Protein AF-A0A381J6Z1-F1 (afdb_monomer)

Mean predicted aligned error: 5.55 Å

Structure (mmCIF, N/CA/C/O backbone):
data_AF-A0A381J6Z1-F1
#
_entry.id   AF-A0A381J6Z1-F1
#
loop_
_atom_site.group_PDB
_atom_site.id
_atom_site.type_symbol
_atom_site.label_atom_id
_atom_site.label_alt_id
_atom_site.label_comp_id
_atom_site.label_asym_id
_atom_site.label_entity_id
_atom_site.label_seq_id
_atom_site.pdbx_PDB_ins_code
_atom_site.Cartn_x
_atom_site.Cartn_y
_atom_site.Cartn_z
_atom_site.occupancy
_atom_site.B_iso_or_equiv
_atom_site.auth_seq_id
_atom_site.auth_comp_id
_atom_site.auth_asym_id
_atom_site.auth_atom_id
_atom_site.pdbx_PDB_model_num
ATOM 1 N N . MET A 1 1 ? 12.847 2.991 7.525 1.00 70.88 1 MET A N 1
ATOM 2 C CA . MET A 1 1 ? 12.095 4.257 7.685 1.00 70.88 1 MET A CA 1
ATOM 3 C C . MET A 1 1 ? 10.731 4.221 6.993 1.00 70.88 1 MET A C 1
ATOM 5 O O . MET A 1 1 ? 9.748 4.520 7.653 1.00 70.88 1 MET A O 1
ATOM 9 N N . HIS A 1 2 ? 10.644 3.785 5.727 1.00 84.38 2 HIS A N 1
ATOM 10 C CA . HIS A 1 2 ? 9.387 3.714 4.954 1.00 84.38 2 HIS A CA 1
ATOM 11 C C . HIS A 1 2 ? 8.187 3.116 5.718 1.00 84.38 2 HIS A C 1
ATOM 13 O O . HIS A 1 2 ? 7.142 3.746 5.806 1.00 84.38 2 HIS A O 1
ATOM 19 N N . MET A 1 3 ? 8.357 1.946 6.343 1.00 88.94 3 MET A N 1
ATOM 20 C CA . MET A 1 3 ? 7.270 1.235 7.038 1.00 88.94 3 MET A CA 1
ATOM 21 C C . MET A 1 3 ? 6.666 2.021 8.212 1.00 88.94 3 MET A C 1
ATOM 23 O O . MET A 1 3 ? 5.463 1.941 8.444 1.00 88.94 3 MET A O 1
ATOM 27 N N . ILE A 1 4 ? 7.485 2.794 8.934 1.00 91.75 4 ILE A N 1
ATOM 28 C CA . ILE A 1 4 ? 7.026 3.611 10.068 1.00 91.75 4 ILE A CA 1
ATOM 29 C C . ILE A 1 4 ? 6.151 4.748 9.549 1.00 91.75 4 ILE A C 1
ATOM 31 O O . ILE A 1 4 ? 5.033 4.926 10.020 1.00 91.75 4 ILE A O 1
ATOM 35 N N . LEU A 1 5 ? 6.642 5.475 8.541 1.00 92.50 5 LEU A N 1
ATOM 36 C CA . LEU A 1 5 ? 5.914 6.595 7.953 1.00 92.50 5 LEU A CA 1
ATOM 37 C C . LEU A 1 5 ? 4.616 6.130 7.286 1.00 92.50 5 LEU A C 1
ATOM 39 O O . LEU A 1 5 ? 3.586 6.766 7.461 1.00 92.50 5 LEU A O 1
ATOM 43 N N . PHE A 1 6 ? 4.647 4.997 6.581 1.00 91.38 6 PHE A N 1
ATOM 44 C CA . PHE A 1 6 ? 3.456 4.404 5.977 1.00 91.38 6 PHE A CA 1
ATOM 45 C C . PHE A 1 6 ? 2.407 4.006 7.027 1.00 91.38 6 PHE A C 1
ATOM 47 O O . PHE A 1 6 ? 1.216 4.247 6.833 1.00 91.38 6 PHE A O 1
ATOM 54 N N . SER A 1 7 ? 2.844 3.434 8.155 1.00 90.94 7 SER A N 1
ATOM 55 C CA . SER A 1 7 ? 1.944 3.076 9.259 1.00 90.94 7 SER A CA 1
ATOM 56 C C . SER A 1 7 ? 1.311 4.323 9.873 1.00 90.94 7 SER A C 1
ATOM 58 O O . SER A 1 7 ? 0.091 4.419 9.926 1.00 90.94 7 SER A O 1
ATOM 60 N N . ALA A 1 8 ? 2.125 5.325 10.219 1.00 91.44 8 ALA A N 1
ATOM 61 C CA . ALA A 1 8 ? 1.634 6.591 10.758 1.00 91.44 8 ALA A CA 1
ATOM 62 C C . ALA A 1 8 ? 0.692 7.318 9.783 1.00 91.44 8 ALA A C 1
ATOM 64 O O . ALA A 1 8 ? -0.307 7.893 10.200 1.00 91.44 8 ALA A O 1
ATOM 65 N N . TYR A 1 9 ? 0.982 7.268 8.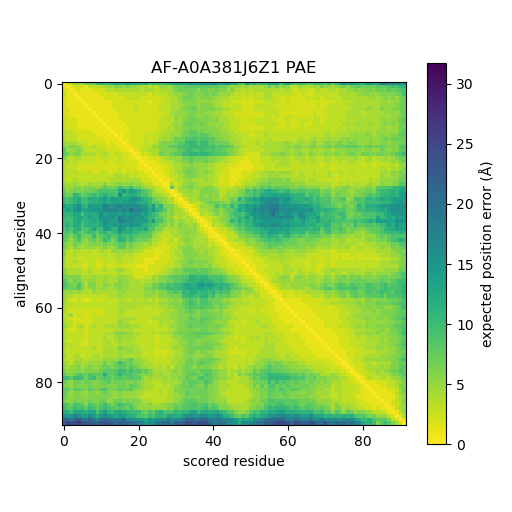480 1.00 92.06 9 TYR A N 1
ATOM 66 C CA . TYR A 1 9 ? 0.116 7.830 7.447 1.00 92.06 9 TYR A CA 1
ATOM 67 C C . TYR A 1 9 ? -1.229 7.100 7.360 1.00 92.06 9 TYR A C 1
ATOM 69 O O . TYR A 1 9 ? -2.265 7.748 7.252 1.00 92.06 9 TYR A O 1
ATOM 77 N N . SER A 1 10 ? -1.229 5.769 7.457 1.00 91.00 10 SER A N 1
ATOM 78 C CA . SER A 1 10 ? -2.462 4.971 7.460 1.00 91.00 10 SER A CA 1
ATOM 79 C C . SER A 1 10 ? -3.345 5.316 8.664 1.00 91.00 10 SER A C 1
ATOM 81 O O . SER A 1 10 ? -4.535 5.561 8.489 1.00 91.00 10 SER A O 1
ATOM 83 N N . ASP A 1 11 ? -2.762 5.417 9.862 1.00 90.38 11 ASP A N 1
ATOM 84 C CA . ASP A 1 11 ? -3.491 5.806 11.079 1.00 90.38 11 ASP A CA 1
ATOM 85 C C . ASP A 1 11 ? -4.040 7.232 10.982 1.00 90.38 11 ASP A C 1
ATOM 87 O O . ASP A 1 11 ? -5.182 7.506 11.353 1.00 90.38 11 ASP A O 1
ATOM 91 N N . LEU A 1 12 ? -3.241 8.145 10.426 1.00 91.62 12 LEU A N 1
ATOM 92 C CA . LEU A 1 12 ? -3.655 9.519 10.184 1.00 91.62 12 LEU A CA 1
ATOM 93 C C . LEU A 1 12 ? -4.884 9.571 9.265 1.00 91.62 12 LEU A C 1
ATOM 95 O O . LEU A 1 12 ? -5.842 10.281 9.562 1.00 91.62 12 LEU A O 1
ATOM 99 N N . LEU A 1 13 ? -4.889 8.797 8.175 1.00 92.56 13 LEU A N 1
ATOM 100 C CA . LEU A 1 13 ? -6.023 8.729 7.253 1.00 92.56 13 LEU A CA 1
ATOM 101 C C . LEU A 1 13 ? -7.292 8.201 7.927 1.00 92.56 13 LEU A C 1
ATOM 103 O O . LEU A 1 13 ? -8.364 8.754 7.680 1.00 92.56 13 LEU A O 1
ATOM 107 N N . VAL A 1 14 ? -7.190 7.196 8.802 1.00 90.31 14 VAL A N 1
ATOM 108 C CA . VAL A 1 14 ? -8.344 6.721 9.587 1.00 90.31 14 VAL A CA 1
ATOM 109 C C . VAL A 1 14 ? -8.899 7.842 10.455 1.00 90.31 14 VAL A C 1
ATOM 111 O O . VAL A 1 14 ? -10.105 8.060 10.458 1.00 90.31 14 VAL A O 1
ATOM 114 N N . MET A 1 15 ? -8.041 8.614 11.129 1.00 89.19 15 MET A N 1
ATOM 115 C CA . MET A 1 15 ? -8.501 9.736 11.956 1.00 89.19 15 MET A CA 1
ATOM 116 C C . MET A 1 15 ? -9.208 10.833 11.148 1.00 89.19 15 MET A C 1
ATOM 118 O O . MET A 1 15 ? -10.146 11.447 11.650 1.00 89.19 15 MET A O 1
ATOM 122 N N . TYR A 1 16 ? -8.793 11.079 9.903 1.00 92.69 16 TYR A N 1
ATOM 123 C CA . TYR A 1 16 ? -9.430 12.086 9.045 1.00 92.69 16 TYR A CA 1
ATOM 124 C C . TYR A 1 16 ? -10.713 11.606 8.365 1.00 92.69 16 TYR A C 1
ATOM 126 O O . TYR A 1 16 ? -11.610 12.408 8.117 1.00 92.69 16 TYR A O 1
ATOM 134 N N . THR A 1 17 ? -10.788 10.323 8.016 1.00 91.62 17 THR A N 1
ATOM 135 C CA . THR A 1 17 ? -11.897 9.763 7.224 1.00 91.62 17 THR A CA 1
ATOM 136 C C . THR A 1 17 ? -12.938 9.054 8.082 1.00 91.62 17 THR A C 1
ATOM 138 O O . THR A 1 17 ? -14.070 8.874 7.640 1.00 91.62 17 THR A O 1
ATOM 141 N N . ASN A 1 18 ? -12.559 8.655 9.299 1.00 88.62 18 ASN A N 1
ATOM 142 C CA . ASN A 1 18 ? -13.309 7.758 10.170 1.00 88.62 18 ASN A CA 1
ATOM 143 C C . ASN A 1 18 ? -13.689 6.430 9.478 1.00 88.62 18 ASN A C 1
ATOM 145 O O . ASN A 1 18 ? -14.722 5.838 9.791 1.00 88.62 18 ASN A O 1
ATOM 149 N N . GLN A 1 19 ? -12.873 5.992 8.510 1.00 88.75 19 GLN A N 1
ATOM 150 C CA . GLN A 1 19 ? -13.017 4.726 7.794 1.00 88.75 19 GLN A CA 1
ATOM 151 C C . GLN A 1 19 ? -12.019 3.704 8.332 1.00 88.75 19 GLN A C 1
ATOM 153 O O . GLN A 1 19 ? -10.840 4.003 8.501 1.00 88.75 19 GLN A O 1
ATOM 158 N N . ASP A 1 20 ? -12.497 2.490 8.568 1.00 87.31 20 ASP A N 1
ATOM 159 C CA . ASP A 1 20 ? -11.720 1.334 9.017 1.00 87.31 20 ASP A CA 1
ATOM 160 C C . ASP A 1 20 ? -11.219 0.460 7.856 1.00 87.31 20 ASP A C 1
ATOM 162 O O . ASP A 1 20 ? -10.517 -0.520 8.085 1.00 87.31 20 ASP A O 1
ATOM 166 N N . ASP A 1 21 ? -11.536 0.828 6.614 1.00 90.94 21 ASP A N 1
ATOM 167 C CA . ASP A 1 21 ? -11.099 0.169 5.386 1.00 90.94 21 ASP A CA 1
ATOM 168 C C . ASP A 1 21 ? -10.490 1.199 4.431 1.00 90.94 21 ASP A C 1
ATOM 170 O O . ASP A 1 21 ? -11.184 2.057 3.882 1.00 90.94 21 ASP A O 1
ATOM 174 N N . LEU A 1 22 ? -9.171 1.126 4.253 1.00 91.69 22 LEU A N 1
ATOM 175 C CA . LEU A 1 22 ? -8.403 2.074 3.453 1.00 91.69 22 LEU A CA 1
ATOM 176 C C . LEU A 1 22 ? -7.686 1.369 2.308 1.00 91.69 22 LEU A C 1
ATOM 178 O O . LEU A 1 22 ? -7.009 0.361 2.506 1.00 91.69 22 LEU A O 1
ATOM 182 N N . ILE A 1 23 ? -7.748 1.958 1.114 1.00 92.00 23 ILE A N 1
ATOM 183 C CA . ILE A 1 23 ? -6.942 1.545 -0.038 1.00 92.00 23 ILE A CA 1
ATOM 184 C C . ILE A 1 23 ? -5.918 2.644 -0.319 1.00 92.00 23 ILE A C 1
ATOM 186 O O . ILE A 1 23 ? -6.281 3.759 -0.687 1.00 92.00 23 ILE A O 1
ATOM 190 N N . ILE A 1 24 ? -4.634 2.327 -0.153 1.00 92.25 24 ILE A N 1
ATOM 191 C CA . ILE A 1 24 ? -3.524 3.267 -0.355 1.00 92.25 24 ILE A CA 1
ATOM 192 C C . ILE A 1 24 ? -2.700 2.806 -1.559 1.00 92.25 24 ILE A C 1
ATOM 194 O O . ILE A 1 24 ? -2.326 1.640 -1.649 1.00 92.25 24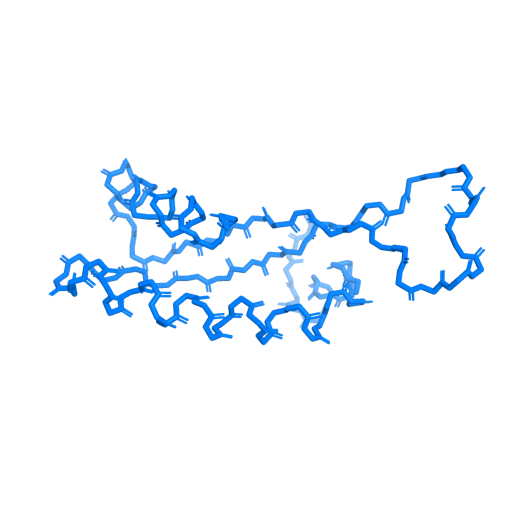 ILE A O 1
ATOM 198 N N . GLY A 1 25 ? -2.411 3.704 -2.500 1.00 91.50 25 GLY A N 1
ATOM 199 C CA . GLY A 1 25 ? -1.520 3.409 -3.625 1.00 91.50 25 GLY A CA 1
ATOM 200 C C . GLY A 1 25 ? -0.052 3.549 -3.224 1.00 91.50 25 GLY A C 1
ATOM 201 O O . GLY A 1 25 ? 0.348 4.604 -2.735 1.00 91.50 25 GLY A O 1
ATOM 202 N N . ILE A 1 26 ? 0.757 2.514 -3.455 1.00 90.06 26 ILE A N 1
ATOM 203 C CA . ILE A 1 26 ? 2.210 2.548 -3.240 1.00 90.06 26 ILE A CA 1
ATOM 204 C C . ILE A 1 26 ? 2.914 2.523 -4.604 1.00 90.06 26 ILE A C 1
ATOM 206 O O . ILE A 1 26 ? 2.719 1.567 -5.360 1.00 90.06 26 ILE A O 1
ATOM 210 N N . PRO A 1 27 ? 3.742 3.532 -4.935 1.00 89.12 27 PRO A N 1
ATOM 211 C CA . PRO A 1 27 ? 4.561 3.496 -6.138 1.00 89.12 27 PRO A CA 1
ATOM 212 C C . PRO A 1 27 ? 5.722 2.504 -5.969 1.00 89.12 27 PRO A C 1
ATOM 214 O O . PRO A 1 27 ? 6.464 2.556 -4.987 1.00 89.12 27 PRO A O 1
ATOM 217 N N . VAL A 1 28 ? 5.903 1.623 -6.950 1.00 86.69 28 VAL A N 1
ATOM 218 C CA . VAL A 1 28 ? 7.038 0.703 -7.078 1.00 86.69 28 VAL A CA 1
ATOM 219 C C . VAL A 1 28 ? 7.822 1.028 -8.350 1.00 86.69 28 VAL A C 1
ATOM 221 O O . VAL A 1 28 ? 7.253 1.409 -9.369 1.00 86.69 28 VAL A O 1
ATOM 224 N N . VAL A 1 29 ? 9.151 0.921 -8.282 1.00 84.44 29 VAL A N 1
ATOM 225 C CA . VAL A 1 29 ? 10.072 1.440 -9.314 1.00 84.44 29 VAL A CA 1
ATOM 226 C C . VAL A 1 29 ? 9.971 0.676 -10.643 1.00 84.44 29 VAL A C 1
ATOM 228 O O . VAL A 1 29 ? 10.279 1.242 -11.688 1.00 84.44 29 VAL A O 1
ATOM 231 N N . GLY A 1 30 ? 9.546 -0.592 -10.614 1.00 78.69 30 GLY A N 1
ATOM 232 C CA . GLY A 1 30 ? 9.379 -1.426 -11.811 1.00 78.69 30 GLY A CA 1
ATOM 233 C C . GLY A 1 30 ? 10.683 -1.766 -12.547 1.00 78.69 30 GLY A C 1
ATOM 234 O O . GLY A 1 30 ? 10.641 -2.212 -13.689 1.00 78.69 30 GLY A O 1
ATOM 235 N N . ARG A 1 31 ? 11.846 -1.573 -11.904 1.00 79.75 31 ARG A N 1
ATOM 236 C CA . ARG A 1 31 ? 13.190 -1.873 -12.443 1.00 79.75 31 ARG A CA 1
ATOM 237 C C . ARG A 1 31 ? 13.845 -3.075 -11.754 1.00 79.75 31 ARG A C 1
ATOM 239 O O . ARG A 1 31 ? 15.026 -3.047 -11.443 1.00 79.75 31 ARG A O 1
ATOM 246 N N . ASN A 1 32 ? 13.077 -4.127 -11.478 1.00 74.56 32 ASN A N 1
ATOM 247 C CA . ASN A 1 32 ? 13.605 -5.319 -10.793 1.00 74.56 32 ASN A CA 1
ATOM 248 C C . ASN A 1 32 ? 14.426 -6.241 -11.709 1.00 74.56 32 ASN A C 1
ATOM 250 O O . ASN A 1 32 ? 15.102 -7.148 -11.230 1.00 74.56 32 ASN A O 1
ATOM 254 N N . HIS A 1 33 ? 14.378 -6.007 -13.022 1.00 76.50 33 HIS A N 1
ATOM 255 C CA . HIS A 1 33 ? 15.176 -6.723 -14.011 1.00 76.50 33 HIS A CA 1
ATOM 256 C C . HIS A 1 33 ? 16.350 -5.850 -14.450 1.00 76.50 33 HIS A C 1
ATOM 258 O O . HIS A 1 33 ? 16.147 -4.688 -14.799 1.00 76.50 33 HIS A O 1
ATOM 264 N N . LYS A 1 34 ? 17.555 -6.433 -14.488 1.00 72.75 34 LYS A N 1
ATOM 265 C CA . LYS A 1 34 ? 18.799 -5.736 -14.863 1.00 72.75 34 LYS A CA 1
ATOM 266 C C . LYS A 1 34 ? 18.711 -5.039 -16.221 1.00 72.75 34 LYS A C 1
ATOM 268 O O . LYS A 1 34 ? 19.250 -3.955 -16.391 1.00 72.75 34 LYS A O 1
ATOM 273 N N . ASP A 1 35 ? 17.966 -5.622 -17.155 1.00 77.81 35 ASP A N 1
ATOM 274 C CA . ASP A 1 35 ? 17.786 -5.076 -18.504 1.00 77.81 35 ASP A CA 1
ATOM 275 C C . ASP A 1 35 ? 17.002 -3.747 -18.520 1.00 77.81 35 ASP A C 1
ATOM 277 O O . ASP A 1 35 ? 17.034 -3.022 -19.510 1.00 77.81 35 ASP A O 1
ATOM 281 N N . LEU A 1 36 ? 16.291 -3.420 -17.433 1.00 78.31 36 LEU A N 1
ATOM 282 C CA . LEU A 1 36 ? 15.449 -2.226 -17.303 1.00 78.31 36 LEU A CA 1
ATOM 283 C C . LEU A 1 36 ? 16.121 -1.092 -16.515 1.00 78.31 36 LEU A C 1
ATOM 285 O O . LEU A 1 36 ? 15.544 -0.007 -16.417 1.00 78.31 36 LEU A O 1
ATOM 289 N N . GLU A 1 37 ? 17.302 -1.318 -15.930 1.00 76.25 37 GLU A N 1
ATOM 290 C CA . GLU A 1 37 ? 17.960 -0.340 -15.050 1.00 76.25 37 GLU A CA 1
ATOM 291 C C . GLU A 1 37 ? 18.292 0.966 -15.789 1.00 76.25 37 GLU A C 1
ATOM 293 O O . GLU A 1 37 ? 17.991 2.049 -15.276 1.00 76.25 37 GLU A O 1
ATOM 298 N N . ASP A 1 38 ? 18.793 0.851 -17.023 1.00 81.88 38 ASP A N 1
ATOM 299 C CA . ASP A 1 38 ? 19.288 1.968 -17.840 1.00 81.88 38 ASP A CA 1
ATOM 300 C C . ASP A 1 38 ? 18.281 2.471 -18.892 1.00 81.88 38 ASP A C 1
ATOM 302 O O . ASP A 1 38 ? 18.587 3.356 -19.696 1.00 81.88 38 ASP A O 1
ATOM 306 N N . ILE A 1 39 ? 17.051 1.943 -18.897 1.00 85.19 39 ILE A N 1
ATOM 307 C CA . ILE A 1 39 ? 16.020 2.369 -19.849 1.00 85.19 39 ILE A CA 1
ATOM 308 C C . ILE A 1 39 ? 15.378 3.684 -19.391 1.00 85.19 39 ILE A C 1
ATOM 310 O O . ILE A 1 39 ? 14.827 3.804 -18.292 1.00 85.19 39 ILE A O 1
ATOM 314 N N . ILE A 1 40 ? 15.383 4.677 -20.282 1.00 83.81 40 ILE A N 1
ATOM 315 C CA . ILE A 1 40 ? 14.646 5.931 -20.101 1.00 83.81 40 ILE A CA 1
ATOM 316 C C . ILE A 1 40 ? 13.174 5.690 -20.467 1.00 83.81 40 ILE A C 1
ATOM 318 O O . ILE A 1 40 ? 12.840 5.492 -21.633 1.00 83.81 40 ILE A O 1
ATOM 322 N N . GLY A 1 41 ? 12.285 5.714 -19.471 1.00 83.69 41 GLY A N 1
ATOM 323 C CA . GLY A 1 41 ? 10.846 5.523 -19.668 1.00 83.69 41 GLY A CA 1
ATOM 324 C C . GLY A 1 41 ? 10.030 5.532 -18.370 1.00 83.69 41 GLY A C 1
ATOM 325 O O . GLY A 1 41 ? 10.581 5.583 -17.267 1.00 83.69 41 GLY A O 1
ATOM 326 N N . MET A 1 42 ? 8.699 5.478 -18.504 1.00 81.69 42 MET A N 1
ATOM 327 C CA . MET A 1 42 ? 7.762 5.357 -17.380 1.00 81.69 42 MET A CA 1
ATOM 328 C C . MET A 1 42 ? 7.642 3.888 -16.959 1.00 81.69 42 MET A C 1
ATOM 330 O O . MET A 1 42 ? 6.869 3.131 -17.537 1.00 81.69 42 MET A O 1
ATOM 334 N N . LEU A 1 43 ? 8.436 3.502 -15.960 1.00 81.56 43 LEU A N 1
ATOM 335 C CA . LEU A 1 43 ? 8.470 2.141 -15.400 1.00 81.56 43 LEU A CA 1
ATOM 336 C C . LEU A 1 43 ? 7.821 2.057 -14.012 1.00 81.56 43 LEU A C 1
ATOM 338 O O . LEU A 1 43 ? 7.615 0.966 -13.491 1.00 81.56 43 LEU A O 1
ATOM 342 N N . VAL A 1 44 ? 7.480 3.207 -13.419 1.00 85.38 44 VAL A N 1
ATOM 343 C CA . VAL A 1 44 ? 6.805 3.255 -12.121 1.00 85.38 44 VAL A CA 1
ATOM 344 C C . VAL A 1 44 ? 5.416 2.650 -12.262 1.00 85.38 44 VAL A C 1
ATOM 346 O O . VAL A 1 44 ? 4.616 3.082 -13.091 1.00 85.38 44 VAL A O 1
ATOM 349 N N . ASN A 1 45 ? 5.129 1.677 -11.411 1.00 86.12 45 ASN A N 1
ATOM 350 C CA . ASN A 1 45 ? 3.826 1.049 -11.292 1.00 86.12 45 ASN A CA 1
ATOM 351 C C . ASN A 1 45 ? 3.265 1.377 -9.907 1.00 86.12 45 ASN A C 1
ATOM 353 O O . ASN A 1 45 ? 3.985 1.303 -8.918 1.00 86.12 45 ASN A O 1
ATOM 357 N N . THR A 1 46 ? 1.996 1.761 -9.812 1.00 89.75 46 THR A N 1
ATOM 358 C CA . THR A 1 46 ? 1.363 2.047 -8.518 1.00 89.75 46 THR A CA 1
ATOM 359 C C . THR A 1 46 ? 0.459 0.885 -8.171 1.00 89.75 46 THR A C 1
ATOM 361 O O . THR A 1 46 ? -0.480 0.600 -8.906 1.00 89.75 46 THR A O 1
ATOM 364 N N . LEU A 1 47 ? 0.724 0.214 -7.055 1.00 89.94 47 LEU A N 1
ATOM 365 C CA . LEU A 1 47 ? -0.071 -0.927 -6.618 1.00 89.94 47 LEU A CA 1
ATOM 366 C C . LEU A 1 47 ? -0.908 -0.556 -5.389 1.00 89.94 47 LEU A C 1
ATOM 368 O O . LEU A 1 47 ? -0.381 0.057 -4.455 1.00 89.94 47 LEU A O 1
ATOM 372 N N . PRO A 1 48 ? -2.209 -0.895 -5.372 1.00 91.44 48 PRO A N 1
ATOM 373 C CA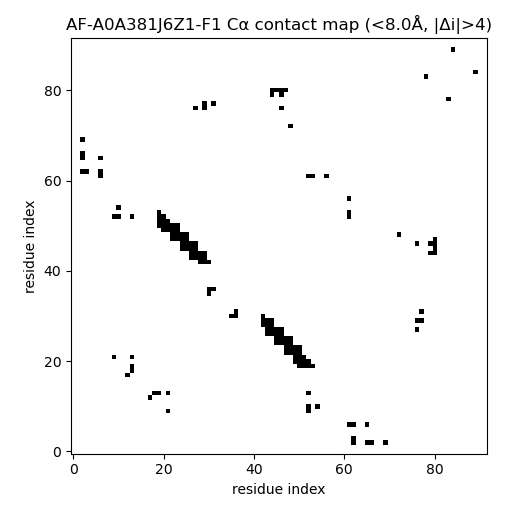 . PRO A 1 48 ? -3.055 -0.643 -4.219 1.00 91.44 48 PRO A CA 1
ATOM 374 C C . PRO A 1 48 ? -2.753 -1.647 -3.104 1.00 91.44 48 PRO A C 1
ATOM 376 O O . PRO A 1 48 ? -2.638 -2.848 -3.345 1.00 91.44 48 PRO A O 1
ATOM 379 N N . ILE A 1 49 ? -2.695 -1.161 -1.867 1.00 90.44 49 ILE A N 1
ATOM 380 C CA . ILE A 1 49 ? -2.713 -1.988 -0.663 1.00 90.44 49 ILE A CA 1
ATOM 381 C C . ILE A 1 49 ? -3.965 -1.654 0.149 1.00 90.44 49 ILE A C 1
ATOM 383 O O . ILE A 1 49 ? -4.200 -0.496 0.496 1.00 90.44 49 ILE A O 1
ATOM 387 N N . ARG A 1 50 ? -4.788 -2.670 0.429 1.00 90.44 50 ARG A N 1
ATOM 388 C CA . ARG A 1 50 ? -5.978 -2.542 1.280 1.00 90.44 50 ARG A CA 1
ATOM 389 C C . ARG A 1 50 ? -5.602 -2.817 2.730 1.00 90.44 50 ARG A C 1
ATOM 391 O 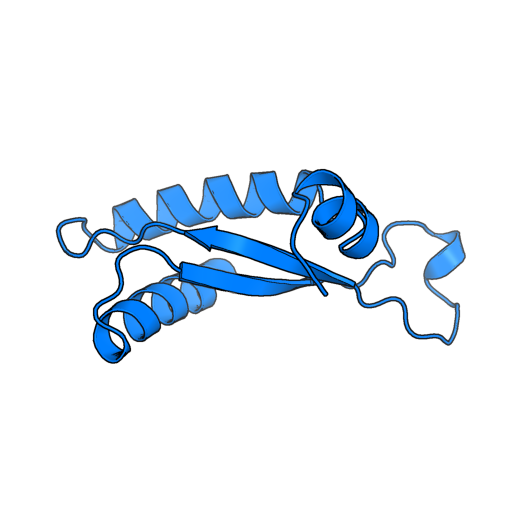O . ARG A 1 50 ? -4.885 -3.780 3.003 1.00 90.44 50 ARG A O 1
ATOM 398 N N . ARG A 1 51 ? -6.047 -1.968 3.650 1.00 87.31 51 ARG A N 1
ATOM 399 C CA . ARG A 1 51 ? -5.677 -1.983 5.066 1.00 87.31 51 ARG A CA 1
ATOM 400 C C . ARG A 1 51 ? -6.902 -1.824 5.944 1.00 87.31 51 ARG A C 1
ATOM 402 O O . ARG A 1 51 ? -7.814 -1.090 5.592 1.00 87.31 51 ARG A O 1
ATOM 409 N N . TYR A 1 52 ? -6.828 -2.448 7.118 1.00 87.94 52 TYR A N 1
ATOM 410 C CA . TYR A 1 52 ? -7.831 -2.329 8.170 1.00 87.94 52 TYR A CA 1
ATOM 411 C C . TYR A 1 52 ? -7.177 -1.875 9.480 1.00 87.94 52 TYR A C 1
ATOM 413 O O . TYR A 1 52 ? -6.907 -2.707 10.354 1.00 87.94 52 TYR A O 1
ATOM 421 N N . PRO A 1 53 ? -6.799 -0.590 9.609 1.00 84.00 53 PRO A N 1
ATOM 422 C CA . PRO A 1 53 ? -6.175 -0.100 10.829 1.00 84.00 53 PRO A CA 1
ATOM 423 C C . PRO A 1 53 ? -7.195 -0.146 11.968 1.00 84.00 53 PRO A C 1
ATOM 425 O O . PRO A 1 53 ? -8.324 0.320 11.829 1.00 84.00 53 PRO A O 1
ATOM 428 N N . ASN A 1 54 ? -6.809 -0.737 13.097 1.00 83.12 54 ASN A N 1
ATOM 429 C CA . ASN A 1 54 ? -7.681 -0.851 14.260 1.00 83.12 54 ASN A CA 1
ATOM 430 C C . ASN A 1 54 ? -7.234 0.160 15.325 1.00 83.12 54 ASN A C 1
ATOM 432 O O . ASN A 1 54 ? -6.155 -0.030 15.894 1.00 83.12 54 ASN A O 1
ATOM 436 N N . PRO A 1 55 ? -8.056 1.174 15.653 1.00 77.19 55 PRO A N 1
ATOM 437 C CA . PRO A 1 55 ? -7.689 2.209 16.619 1.00 77.19 55 PRO A CA 1
ATOM 438 C C . PRO A 1 55 ? -7.500 1.677 18.050 1.00 77.19 55 PRO A C 1
ATOM 440 O O . PRO A 1 55 ? -6.931 2.369 18.887 1.00 77.19 55 PRO A O 1
ATOM 443 N N . ASN A 1 56 ? -7.947 0.450 18.344 1.00 85.00 56 ASN A N 1
ATOM 444 C CA . ASN A 1 56 ? -7.794 -0.180 19.657 1.00 85.00 56 ASN A CA 1
ATOM 445 C C . ASN A 1 56 ? -6.472 -0.953 19.826 1.00 85.00 56 ASN A C 1
ATOM 447 O O . ASN A 1 56 ? -6.216 -1.477 20.909 1.00 85.00 56 ASN A O 1
ATOM 451 N N . LYS A 1 57 ? -5.648 -1.084 18.776 1.00 86.88 57 LYS A N 1
ATOM 452 C CA . LYS A 1 57 ? -4.334 -1.747 18.856 1.00 86.88 57 LYS A CA 1
ATOM 453 C C . LYS A 1 57 ? -3.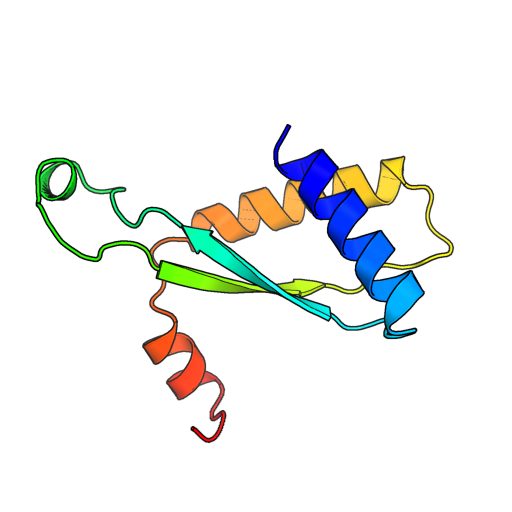247 -0.746 19.245 1.00 86.88 57 LYS A C 1
ATOM 455 O O . LYS A 1 57 ? -3.296 0.417 18.851 1.00 86.88 57 LYS A O 1
ATOM 460 N N . TYR A 1 58 ? -2.217 -1.203 19.958 1.00 89.44 58 TYR A N 1
ATOM 461 C CA . TYR A 1 58 ? -1.024 -0.382 20.149 1.00 89.44 58 TYR A CA 1
ATOM 462 C C . TYR A 1 58 ? -0.314 -0.165 18.810 1.00 89.44 58 TYR A C 1
ATOM 464 O O . TYR A 1 58 ? -0.215 -1.073 17.981 1.00 89.44 58 TYR A O 1
ATOM 472 N N . PHE A 1 59 ? 0.247 1.031 18.624 1.00 88.19 59 PHE A N 1
ATOM 473 C CA . PHE A 1 59 ? 0.982 1.380 17.407 1.00 88.19 59 PHE A CA 1
ATOM 474 C C . PHE A 1 59 ? 2.137 0.408 17.113 1.00 88.19 59 PHE A C 1
ATOM 476 O O . PHE A 1 59 ? 2.414 0.108 15.955 1.00 88.19 59 PHE A O 1
ATOM 483 N N . SER A 1 60 ? 2.798 -0.124 18.147 1.00 90.25 60 SER A N 1
ATOM 484 C CA . SER A 1 60 ? 3.857 -1.130 17.995 1.00 90.25 60 SER A CA 1
ATOM 485 C C . SER A 1 60 ? 3.353 -2.405 17.321 1.00 90.25 60 SER A C 1
ATOM 487 O O . SER A 1 60 ? 4.000 -2.911 16.404 1.00 90.25 60 SER A O 1
ATOM 489 N N . ASP A 1 61 ? 2.186 -2.896 17.735 1.00 90.06 61 ASP A N 1
ATOM 490 C CA . ASP A 1 61 ? 1.593 -4.121 17.196 1.00 90.06 61 ASP A CA 1
ATOM 491 C C . ASP A 1 61 ? 1.160 -3.900 15.747 1.00 90.06 61 ASP A C 1
ATOM 493 O O . ASP A 1 61 ? 1.456 -4.710 14.866 1.00 90.06 61 ASP A O 1
ATOM 497 N N . PHE A 1 62 ? 0.544 -2.745 15.480 1.00 88.12 62 PHE A N 1
ATOM 498 C CA . PHE A 1 62 ? 0.177 -2.334 14.130 1.00 88.12 62 PHE A CA 1
ATOM 499 C C . PHE A 1 62 ? 1.397 -2.189 13.213 1.00 88.12 62 PHE A C 1
ATOM 501 O O . PHE A 1 62 ? 1.367 -2.637 12.068 1.00 88.12 62 PHE A O 1
ATOM 508 N N . LEU A 1 63 ? 2.504 -1.629 13.707 1.00 90.94 63 LEU A N 1
ATOM 509 C CA . LEU A 1 63 ? 3.746 -1.504 12.947 1.00 90.94 63 LEU A CA 1
ATOM 510 C C . LEU A 1 63 ? 4.337 -2.876 12.590 1.00 90.94 63 LEU A C 1
ATOM 512 O O . LEU A 1 63 ? 4.811 -3.065 11.466 1.00 90.94 63 LEU A O 1
ATOM 516 N N . HIS A 1 64 ? 4.303 -3.836 13.517 1.00 90.44 64 HIS A N 1
ATOM 517 C CA . HIS A 1 64 ? 4.752 -5.206 13.260 1.00 90.44 64 HIS A CA 1
ATOM 518 C C . HIS A 1 64 ? 3.885 -5.909 12.210 1.00 90.44 64 HIS A C 1
ATOM 520 O O . HIS A 1 64 ? 4.419 -6.524 11.283 1.00 90.44 64 HIS A O 1
ATOM 526 N N . GLU A 1 65 ? 2.565 -5.764 12.301 1.00 88.44 65 GLU A N 1
ATOM 527 C CA . GLU A 1 65 ? 1.622 -6.280 11.307 1.00 88.44 65 GLU A CA 1
ATOM 528 C C . GLU A 1 65 ? 1.847 -5.627 9.932 1.00 88.44 65 GLU A C 1
ATOM 530 O O . GLU A 1 65 ? 1.955 -6.307 8.908 1.00 88.44 65 GLU A O 1
ATOM 535 N N . ASN A 1 66 ? 2.011 -4.302 9.900 1.00 89.06 66 ASN A N 1
ATOM 536 C CA . ASN A 1 66 ? 2.285 -3.560 8.676 1.00 89.06 66 ASN A CA 1
ATOM 537 C C . ASN A 1 66 ? 3.595 -3.954 8.023 1.00 89.06 66 ASN A C 1
ATOM 539 O O . ASN A 1 66 ? 3.640 -4.026 6.795 1.00 89.06 66 ASN A O 1
ATOM 543 N N . LYS A 1 67 ? 4.636 -4.219 8.814 1.00 89.88 67 LYS A N 1
ATOM 544 C CA . LYS A 1 67 ? 5.915 -4.708 8.308 1.00 89.88 67 LYS A CA 1
ATOM 545 C C . LYS A 1 67 ? 5.734 -6.016 7.541 1.00 89.88 67 LYS A C 1
ATOM 547 O O . LYS A 1 67 ? 6.196 -6.087 6.407 1.00 89.88 67 LYS A O 1
ATOM 552 N N . ASN A 1 68 ? 5.060 -7.007 8.124 1.00 89.44 68 ASN A N 1
ATOM 553 C CA . ASN A 1 68 ? 4.863 -8.308 7.475 1.00 89.44 68 ASN A CA 1
ATOM 554 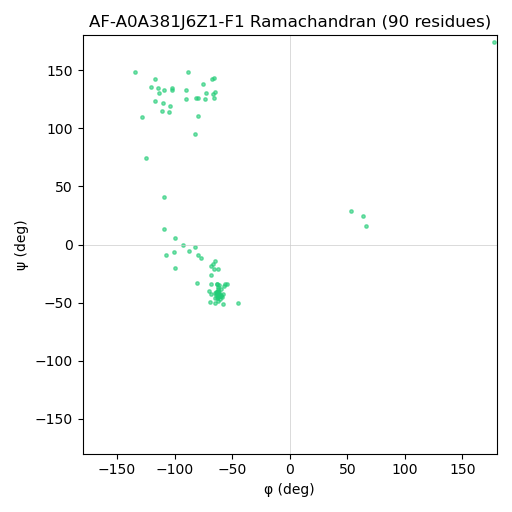C C . ASN A 1 68 ? 4.052 -8.160 6.183 1.00 89.44 68 ASN A C 1
ATOM 556 O O . ASN A 1 68 ? 4.511 -8.558 5.120 1.00 89.44 68 ASN A O 1
ATOM 560 N N . ASN A 1 69 ? 2.929 -7.443 6.244 1.00 88.69 69 ASN A N 1
ATOM 561 C CA . ASN A 1 69 ? 2.086 -7.196 5.076 1.00 88.69 69 ASN A CA 1
ATOM 562 C C . ASN A 1 69 ? 2.797 -6.402 3.964 1.00 88.69 69 ASN A C 1
ATOM 564 O O . ASN A 1 69 ? 2.553 -6.636 2.785 1.00 88.69 69 ASN A O 1
ATOM 568 N N . LEU A 1 70 ? 3.660 -5.436 4.313 1.00 89.88 70 LEU A N 1
ATOM 569 C CA . LEU A 1 70 ? 4.451 -4.700 3.320 1.00 89.88 70 LEU A CA 1
ATOM 570 C C . LEU A 1 70 ? 5.521 -5.589 2.684 1.00 89.88 70 LEU A C 1
ATOM 572 O O . LEU A 1 70 ? 5.744 -5.482 1.484 1.00 89.88 70 LEU A O 1
ATOM 576 N N . LEU A 1 71 ? 6.177 -6.455 3.461 1.00 89.88 71 LEU A N 1
ATOM 577 C CA . LEU A 1 71 ? 7.133 -7.424 2.919 1.00 89.88 71 LEU A CA 1
ATOM 578 C C . LEU A 1 71 ? 6.443 -8.389 1.951 1.00 89.88 71 LEU A C 1
ATOM 580 O O . LEU A 1 71 ? 6.945 -8.598 0.850 1.00 89.88 71 LEU A O 1
ATOM 584 N N . ASP A 1 72 ? 5.261 -8.885 2.317 1.00 89.50 72 ASP A N 1
ATOM 585 C CA . ASP A 1 72 ? 4.454 -9.732 1.442 1.00 89.50 72 ASP A CA 1
ATOM 586 C C . ASP A 1 72 ? 4.019 -8.987 0.177 1.00 89.50 72 ASP A C 1
ATOM 588 O O . ASP A 1 72 ? 4.133 -9.522 -0.922 1.00 89.50 72 ASP A O 1
ATOM 592 N N . PHE A 1 73 ? 3.599 -7.725 0.296 1.00 88.56 73 PHE A N 1
ATOM 593 C CA . PHE A 1 73 ? 3.270 -6.872 -0.848 1.00 88.56 73 PHE A CA 1
ATOM 594 C C . PHE A 1 73 ? 4.446 -6.716 -1.822 1.00 88.56 73 PHE A C 1
ATOM 596 O O . PHE A 1 73 ? 4.254 -6.819 -3.033 1.00 88.56 73 PHE A O 1
AT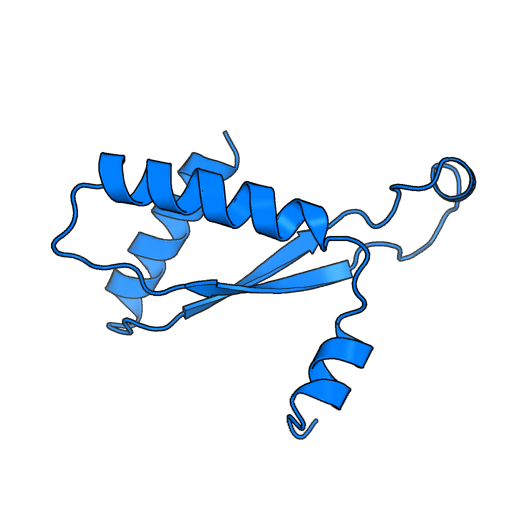OM 603 N N . TYR A 1 74 ? 5.669 -6.518 -1.320 1.00 86.44 74 TYR A N 1
ATOM 604 C CA . TYR A 1 74 ? 6.849 -6.398 -2.180 1.00 86.44 74 TYR A CA 1
ATOM 605 C C . TYR A 1 74 ? 7.187 -7.694 -2.930 1.00 86.44 74 TYR A C 1
ATOM 607 O O . TYR A 1 74 ? 7.814 -7.616 -3.984 1.00 86.44 74 TYR A O 1
ATOM 615 N N . ASN A 1 75 ? 6.726 -8.864 -2.477 1.00 86.94 75 ASN A N 1
ATOM 616 C CA . ASN A 1 75 ? 6.848 -10.102 -3.259 1.00 86.94 75 ASN A CA 1
ATOM 617 C C . ASN A 1 75 ? 5.962 -10.097 -4.521 1.00 86.94 75 ASN A C 1
ATOM 619 O O . ASN A 1 75 ? 6.219 -10.858 -5.449 1.00 86.94 75 ASN A O 1
ATOM 623 N N . TYR A 1 76 ? 4.949 -9.225 -4.585 1.00 85.25 76 TYR A N 1
ATOM 624 C CA . TYR A 1 76 ? 4.035 -9.073 -5.724 1.00 85.25 76 TYR A CA 1
ATOM 625 C C . TYR A 1 76 ? 4.243 -7.765 -6.502 1.00 85.25 76 TYR A C 1
ATOM 627 O O . TYR A 1 76 ? 3.398 -7.392 -7.313 1.00 85.25 76 TYR A O 1
ATOM 635 N N . GLN A 1 77 ? 5.352 -7.055 -6.281 1.00 82.31 77 GLN A N 1
ATOM 636 C CA . GLN A 1 77 ? 5.600 -5.739 -6.886 1.00 82.31 77 GLN A CA 1
ATOM 637 C C . GLN A 1 77 ? 5.668 -5.747 -8.427 1.00 82.31 77 GLN A C 1
ATOM 639 O O . GLN A 1 77 ? 5.446 -4.712 -9.053 1.00 82.31 77 GLN A O 1
ATOM 644 N N . ASP A 1 78 ? 5.931 -6.906 -9.038 1.00 82.56 78 ASP A N 1
ATOM 645 C CA . ASP A 1 78 ? 5.961 -7.084 -10.496 1.00 82.56 78 ASP A CA 1
ATOM 646 C C . ASP A 1 78 ? 4.558 -7.283 -11.106 1.00 82.56 78 ASP A C 1
ATOM 648 O O . ASP A 1 78 ? 4.404 -7.400 -12.324 1.00 82.56 78 ASP A O 1
ATOM 652 N N . ALA A 1 79 ? 3.507 -7.326 -10.278 1.00 83.00 79 ALA A N 1
ATOM 653 C CA . ALA A 1 79 ? 2.132 -7.427 -10.748 1.00 83.00 79 ALA A CA 1
ATOM 654 C C . ALA A 1 79 ? 1.696 -6.152 -11.486 1.00 83.00 79 ALA A C 1
ATOM 656 O O . ALA A 1 79 ? 2.004 -5.038 -11.076 1.00 83.00 79 ALA A O 1
ATOM 657 N N . ASN A 1 80 ? 0.903 -6.294 -12.550 1.00 83.25 80 ASN A N 1
ATOM 658 C CA . ASN A 1 80 ? 0.363 -5.154 -13.291 1.00 83.25 80 ASN A CA 1
ATOM 659 C C . ASN A 1 80 ? -0.994 -4.718 -12.714 1.00 83.25 80 ASN A C 1
ATOM 661 O O . ASN A 1 80 ? -1.930 -5.524 -12.656 1.00 83.25 80 ASN A O 1
ATOM 665 N N . ILE A 1 81 ? -1.125 -3.437 -12.340 1.00 84.00 81 ILE A N 1
ATOM 666 C CA . ILE A 1 81 ? -2.384 -2.877 -11.820 1.00 84.00 81 ILE A CA 1
ATOM 667 C C . ILE A 1 81 ? -3.549 -3.052 -12.807 1.00 84.00 81 ILE A C 1
ATOM 669 O O . ILE A 1 81 ? -4.670 -3.326 -12.391 1.00 84.00 81 ILE A O 1
ATOM 673 N N . SER A 1 82 ? -3.295 -2.962 -14.113 1.00 84.00 82 SER A N 1
ATOM 674 C CA . SER A 1 82 ? -4.333 -3.117 -15.138 1.00 84.00 82 SER A CA 1
ATOM 675 C C . SER A 1 82 ? -4.915 -4.529 -15.096 1.00 84.00 82 SER A C 1
ATOM 677 O O . SER A 1 82 ? -6.126 -4.701 -15.011 1.00 84.00 82 SER A O 1
ATOM 679 N N . THR A 1 83 ? -4.048 -5.543 -15.017 1.00 86.38 83 THR A N 1
ATOM 680 C CA . THR A 1 83 ? -4.468 -6.941 -14.858 1.00 86.38 83 THR A CA 1
ATOM 681 C C . THR A 1 83 ? -5.200 -7.176 -13.536 1.00 86.38 83 THR A C 1
ATOM 683 O O . THR A 1 83 ? -6.111 -7.999 -13.478 1.00 86.38 83 THR A O 1
ATOM 686 N N . LEU A 1 84 ? -4.815 -6.473 -12.465 1.00 86.62 84 LEU A N 1
ATOM 687 C CA . LEU A 1 84 ? -5.513 -6.542 -11.181 1.00 86.62 84 LEU A CA 1
ATOM 688 C C . LEU A 1 84 ? -6.940 -5.986 -11.289 1.00 86.62 84 LEU A C 1
ATOM 690 O O . LEU A 1 84 ? -7.873 -6.635 -10.826 1.00 86.62 84 LEU A O 1
ATOM 694 N N . ILE A 1 85 ? -7.118 -4.830 -11.931 1.00 88.19 85 ILE A N 1
ATOM 695 C CA . ILE A 1 85 ? -8.431 -4.210 -12.162 1.00 88.19 85 ILE A CA 1
ATOM 696 C C . ILE A 1 85 ? -9.330 -5.135 -12.987 1.00 88.19 85 ILE A C 1
ATOM 698 O O . ILE A 1 85 ? -10.469 -5.386 -12.588 1.00 88.19 85 ILE A O 1
ATOM 702 N N . ASP A 1 86 ? -8.797 -5.694 -14.077 1.00 88.56 86 ASP A N 1
ATOM 703 C CA . ASP A 1 86 ? -9.529 -6.613 -14.952 1.00 88.56 86 ASP A CA 1
ATOM 704 C C . ASP A 1 86 ? -9.996 -7.861 -14.185 1.00 88.56 86 ASP A C 1
ATOM 706 O O . ASP A 1 86 ? -11.149 -8.277 -14.300 1.00 88.56 86 ASP A O 1
ATOM 710 N N . LYS A 1 87 ? -9.124 -8.434 -13.342 1.00 89.06 87 LYS A N 1
ATOM 711 C CA . LYS A 1 87 ? -9.452 -9.601 -12.506 1.00 89.06 87 LYS A CA 1
ATOM 712 C C . LYS A 1 87 ? -10.466 -9.295 -11.408 1.00 89.06 87 LYS A C 1
ATOM 714 O O . LYS A 1 87 ? -11.250 -10.172 -11.056 1.00 89.06 87 LYS A O 1
ATOM 719 N N . LEU A 1 88 ? -10.440 -8.087 -10.849 1.00 88.31 88 LEU A N 1
ATOM 720 C CA . LEU A 1 88 ? -11.381 -7.659 -9.812 1.00 88.31 88 LEU A CA 1
ATOM 721 C C . LEU A 1 88 ? -12.741 -7.232 -10.387 1.00 88.31 88 LEU A C 1
ATOM 723 O O . LEU A 1 88 ? -13.675 -7.014 -9.619 1.00 88.31 88 LEU A O 1
ATOM 727 N N . GLY A 1 89 ? -12.868 -7.105 -11.713 1.00 86.81 89 GLY A N 1
ATOM 728 C CA . GLY A 1 89 ? -14.109 -6.684 -12.365 1.00 86.81 89 GLY A CA 1
ATOM 729 C C . GLY A 1 89 ? -14.531 -5.256 -12.005 1.00 86.81 89 GLY A C 1
ATOM 730 O O . GLY A 1 89 ? -15.718 -4.929 -12.064 1.00 86.81 89 GLY A O 1
ATOM 731 N N . VAL A 1 90 ? -13.582 -4.406 -11.600 1.00 81.00 90 VAL A N 1
ATOM 732 C CA . VAL A 1 90 ? -13.859 -3.011 -11.236 1.00 81.00 90 VAL A CA 1
ATOM 733 C C . VAL A 1 90 ? -14.130 -2.223 -12.518 1.00 81.00 90 VAL A C 1
ATOM 735 O O . VAL A 1 90 ? -13.324 -2.244 -13.448 1.00 81.00 90 VAL A O 1
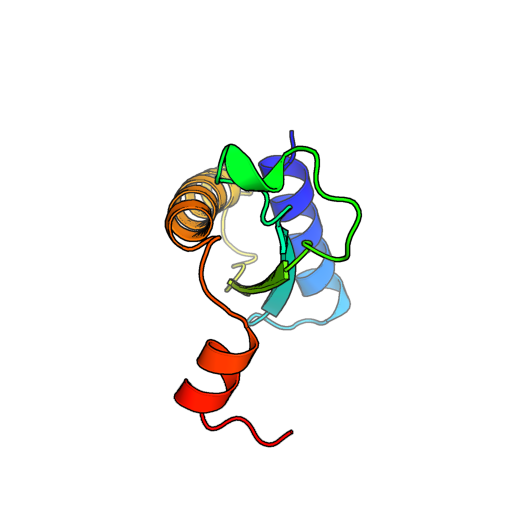ATOM 738 N N . LYS A 1 91 ? -15.278 -1.538 -12.591 1.00 70.69 91 LYS A N 1
ATOM 739 C CA . LYS A 1 91 ? -15.600 -0.671 -13.734 1.00 70.69 91 LYS A CA 1
ATOM 740 C C . LYS A 1 91 ? -14.620 0.504 -13.783 1.00 70.69 91 LYS A C 1
ATOM 742 O O . LYS A 1 91 ? -14.392 1.145 -12.760 1.00 70.69 91 LYS A 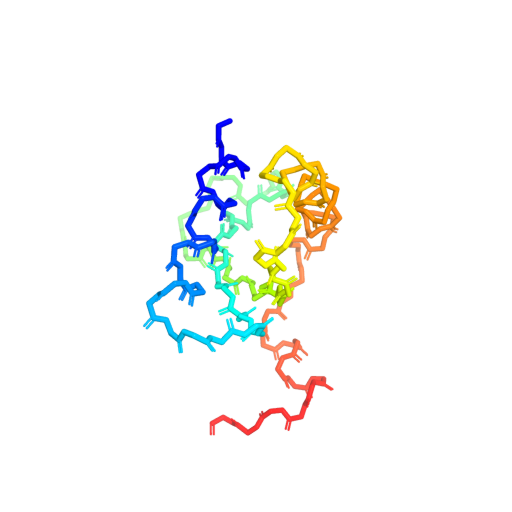O 1
ATOM 747 N N . LYS A 1 92 ? -14.061 0.739 -14.972 1.00 56.25 92 LYS A N 1
ATOM 748 C CA . LYS A 1 92 ? -13.232 1.907 -15.295 1.00 56.25 92 LYS A CA 1
ATOM 749 C C . LYS A 1 92 ? -14.006 3.212 -15.160 1.00 56.25 92 LYS A C 1
ATOM 751 O O . LYS A 1 92 ? -15.213 3.203 -15.495 1.00 56.25 92 LYS A O 1
#

Nearest PDB structures (foldseek):
  8rz6-assembly1_B  TM=9.144E-01  e=2.025E-04  Streptomyces regensis
  8qnf-assembly1_A  TM=8.991E-01  e=2.452E-04  Streptomyces regensis
  5dua-assembly2_A  TM=8.848E-01  e=7.252E-04  Streptomyces coelicolor A3(2)
  5dua-assembly1_B  TM=8.705E-01  e=9.360E-04  Streptomyces coelicolor A3(2)
  4jn3-assembly1_A  TM=8.781E-01  e=1.063E-03  Streptomyces coelicolor A3(2)

Foldseek 3Di:
DVLLVVLVVVVVVCVVPVDQKDKDWDWDQQPPDPVCPPDPDPRIAIDIDIGGDDPPDDSVVSSVVSVVSVVVVVVCSNDHVVVVCVVVVPDD

pLDDT: mean 86.25, std 5.95, range [56.25, 92.69]

Secondary structure (DSSP, 8-state):
-HHHHHHHHHHHHHHHH--S-EEEEEEE----SGGGTT--S---EEEEEEE---TTS-HHHHHHHHHHHHHHHHTTTTS-HHHHHHHHT---

Organism: NCBI:txid99675

Sequence (92 aa):
MHMILFSAYSDLLVMYTNQDDLIIGIPVVGRNHKDLEDIIGMLVNTLPIRRYPNPNKYFSDFLHENKNNLLDFYNYQDANISTLIDKLGVKK

InterPro domains:
  IPR001242 Condensation domain [PF00668] (1-91)

Radius of gyration: 15.25 Å; Cα contacts (8 Å, |Δi|>4): 79; chains: 1; bounding box: 35×22×40 Å

Solvent-accessible surface area (backbone atoms only — not comparable to full-atom values): 5736 Å² total; per-residue (Å²): 112,69,65,59,54,52,45,56,49,52,53,50,49,28,74,75,66,75,47,57,70,45,77,47,75,44,81,38,70,65,50,88,47,81,88,46,65,84,58,90,73,93,45,68,43,62,44,77,46,78,44,66,72,57,92,88,57,57,68,70,60,51,44,55,53,48,46,54,54,50,56,56,48,60,75,51,60,87,60,55,55,68,63,50,39,63,73,67,67,60,84,128